Protein AF-A0A3R7PJL6-F1 (afdb_monomer)

Secondary structure (DSSP, 8-state):
---PPPPPTTSS--TTTT----TT----SGGGSHHHHHHHHHHHHHHHSSSS-EEEEEEEE----TT-THHHHHHHHHHHHHHTSSTTTEEEEEEEEPS-SPP-S-----TTEEEEEEEEEE-

Structure (mmCIF, N/CA/C/O backbone):
data_AF-A0A3R7PJL6-F1
#
_entry.id   AF-A0A3R7PJL6-F1
#
loop_
_atom_site.group_PDB
_atom_site.id
_atom_site.type_symbol
_atom_site.label_atom_id
_atom_site.label_alt_id
_atom_site.label_comp_id
_atom_site.label_asym_id
_atom_site.label_entity_id
_atom_site.label_seq_id
_atom_site.pdbx_PDB_ins_code
_atom_site.Cartn_x
_atom_site.Cartn_y
_atom_site.Cartn_z
_atom_site.occupancy
_atom_site.B_iso_or_equiv
_atom_site.auth_seq_id
_atom_site.auth_comp_id
_atom_site.auth_asym_id
_atom_site.auth_atom_id
_atom_site.pdbx_PDB_model_num
ATOM 1 N N . MET A 1 1 ? -9.195 16.264 -66.250 1.00 38.03 1 MET A N 1
ATOM 2 C CA . MET A 1 1 ? -9.113 14.845 -65.835 1.00 38.03 1 MET A CA 1
ATOM 3 C C . MET A 1 1 ? -8.216 14.776 -64.599 1.00 38.03 1 MET A C 1
ATOM 5 O O . MET A 1 1 ? -7.007 14.644 -64.723 1.00 38.03 1 MET A O 1
ATOM 9 N N . GLY A 1 2 ? -8.776 15.044 -63.415 1.00 37.25 2 GLY A N 1
ATOM 10 C CA . GLY A 1 2 ? -8.021 15.107 -62.157 1.00 37.25 2 GLY A CA 1
ATOM 11 C C . GLY A 1 2 ? -7.978 13.734 -61.493 1.00 37.25 2 GLY A C 1
ATOM 12 O O . GLY A 1 2 ? -9.024 13.142 -61.250 1.00 37.25 2 GLY A O 1
ATOM 13 N N . ARG A 1 3 ? -6.778 13.205 -61.246 1.00 38.19 3 ARG A N 1
ATOM 14 C CA . ARG A 1 3 ? -6.571 11.891 -60.625 1.00 38.19 3 ARG A CA 1
ATOM 15 C C . ARG A 1 3 ? -6.563 12.068 -59.104 1.00 38.19 3 ARG A C 1
ATOM 17 O O . ARG A 1 3 ? -5.609 12.625 -58.568 1.00 38.19 3 ARG A O 1
ATOM 24 N N . ILE A 1 4 ? -7.619 11.626 -58.423 1.00 45.19 4 ILE A N 1
ATOM 25 C CA . ILE A 1 4 ? -7.665 11.577 -56.955 1.00 45.19 4 ILE A CA 1
ATOM 26 C C . ILE A 1 4 ? -6.652 10.516 -56.503 1.00 45.19 4 ILE A C 1
ATOM 28 O O . ILE A 1 4 ? -6.736 9.361 -56.922 1.00 45.19 4 ILE A O 1
ATOM 32 N N . ARG A 1 5 ? -5.652 10.914 -55.709 1.00 50.50 5 ARG A N 1
ATOM 33 C CA . ARG A 1 5 ? -4.741 9.977 -55.038 1.00 50.50 5 ARG A CA 1
ATOM 34 C C . ARG A 1 5 ? -5.402 9.543 -53.731 1.00 50.50 5 ARG A C 1
ATOM 36 O O . ARG A 1 5 ? -5.770 10.396 -52.931 1.00 50.50 5 ARG A O 1
ATOM 43 N N . ASN A 1 6 ? -5.550 8.237 -53.528 1.00 46.31 6 ASN A N 1
ATOM 44 C CA . ASN A 1 6 ? -5.900 7.686 -52.222 1.00 46.31 6 ASN A CA 1
ATOM 45 C C . ASN A 1 6 ? -4.697 7.889 -51.295 1.00 46.31 6 ASN A C 1
ATOM 47 O O . ASN A 1 6 ? -3.627 7.354 -51.578 1.00 46.31 6 ASN A O 1
ATOM 51 N N . LEU A 1 7 ? -4.868 8.685 -50.240 1.00 43.16 7 LEU A N 1
ATOM 52 C CA . LEU A 1 7 ? -3.881 8.817 -49.171 1.00 43.16 7 LEU A CA 1
ATOM 53 C C . LEU A 1 7 ? -3.917 7.536 -48.335 1.00 43.16 7 LEU A C 1
ATOM 55 O O . LEU A 1 7 ? -4.976 7.125 -47.857 1.00 43.16 7 LEU A O 1
ATOM 59 N N . SER A 1 8 ? -2.769 6.886 -48.209 1.00 53.72 8 SER A N 1
ATOM 60 C CA . SER A 1 8 ? -2.570 5.760 -47.305 1.00 53.72 8 SER A CA 1
ATOM 61 C C . SER A 1 8 ? -2.239 6.287 -45.906 1.00 53.72 8 SER A C 1
ATOM 63 O O . SER A 1 8 ? -1.757 7.407 -45.756 1.00 53.72 8 SER A O 1
ATOM 65 N N . LEU A 1 9 ? -2.491 5.499 -44.856 1.00 44.34 9 LEU A N 1
ATOM 66 C CA . LEU A 1 9 ? -2.292 5.918 -43.457 1.00 44.34 9 LEU A CA 1
ATOM 67 C C . LEU A 1 9 ? -0.832 6.327 -43.131 1.00 44.34 9 LEU A C 1
ATOM 69 O O . LEU A 1 9 ? -0.592 6.928 -42.093 1.00 44.34 9 LEU A O 1
ATOM 73 N N . GLY A 1 10 ? 0.129 6.031 -44.017 1.00 53.06 10 GLY A N 1
ATOM 74 C CA . GLY A 1 10 ? 1.529 6.464 -43.918 1.00 53.06 10 GLY A CA 1
ATOM 75 C C . GLY A 1 10 ? 1.836 7.840 -44.528 1.00 53.06 10 GLY A C 1
ATOM 76 O O . GLY A 1 10 ? 2.961 8.307 -44.400 1.00 53.06 10 GLY A O 1
ATOM 77 N N . ASP A 1 11 ? 0.863 8.491 -45.174 1.00 48.69 11 ASP A N 1
ATOM 78 C CA . ASP A 1 11 ? 1.024 9.817 -45.792 1.00 48.69 11 ASP A CA 1
ATOM 79 C C . ASP A 1 11 ? 0.681 10.975 -44.827 1.00 48.69 11 ASP A C 1
ATOM 81 O O . ASP A 1 11 ? 0.778 12.148 -45.195 1.00 48.69 11 ASP A O 1
ATOM 85 N N . ILE A 1 12 ? 0.269 10.661 -43.591 1.00 54.41 12 ILE A N 1
ATOM 86 C CA . ILE A 1 12 ? 0.058 11.642 -42.521 1.00 54.41 12 ILE A CA 1
ATOM 87 C C . ILE A 1 12 ? 1.406 11.835 -41.812 1.00 54.41 12 ILE A C 1
ATOM 89 O O . ILE A 1 12 ? 1.902 10.873 -41.222 1.00 54.41 12 ILE A O 1
ATOM 93 N N . PRO A 1 13 ? 2.022 13.031 -41.850 1.00 48.34 13 PRO A N 1
ATOM 94 C CA . PRO A 1 13 ? 3.255 13.272 -41.115 1.00 48.34 13 PRO A CA 1
ATOM 95 C C . PRO A 1 13 ? 3.008 13.031 -39.624 1.00 48.34 13 PRO A C 1
ATOM 97 O O . PRO A 1 13 ? 2.060 13.577 -39.056 1.00 48.34 13 PRO A O 1
ATOM 100 N N . ASP A 1 14 ? 3.847 12.195 -39.012 1.00 55.31 14 ASP A N 1
ATOM 101 C CA . ASP A 1 14 ? 3.797 11.920 -37.580 1.00 55.31 14 ASP A CA 1
ATOM 102 C C . ASP A 1 14 ? 3.955 13.252 -36.819 1.00 55.31 14 ASP A C 1
ATOM 104 O O . ASP A 1 14 ? 5.007 13.897 -36.934 1.00 55.31 14 ASP A O 1
ATOM 108 N N . PRO A 1 15 ? 2.939 13.696 -36.053 1.00 49.00 15 PRO A N 1
ATOM 109 C CA . PRO A 1 15 ? 2.995 14.956 -35.318 1.00 49.00 15 PRO A CA 1
ATOM 110 C C . PRO A 1 15 ? 4.114 14.989 -34.262 1.00 49.00 15 PRO A C 1
ATOM 112 O O . PRO A 1 15 ? 4.395 16.051 -33.707 1.00 49.00 15 PRO A O 1
ATOM 115 N N . LEU A 1 16 ? 4.786 13.861 -34.005 1.00 51.84 16 LEU A N 1
ATOM 116 C CA . LEU A 1 16 ? 5.917 13.749 -33.089 1.00 51.84 16 LEU A CA 1
ATOM 117 C C . LEU A 1 16 ? 7.284 14.018 -33.740 1.00 51.84 16 LEU A C 1
ATOM 119 O O . LEU A 1 16 ? 8.256 14.200 -33.011 1.00 51.84 16 LEU A O 1
ATOM 123 N N . GLN A 1 17 ? 7.396 14.119 -35.073 1.00 53.50 17 GLN A N 1
ATOM 124 C CA . GLN A 1 17 ? 8.695 14.366 -35.732 1.00 53.50 17 GLN A CA 1
ATOM 125 C C . GLN A 1 17 ? 9.239 15.793 -35.542 1.00 53.50 17 GLN A C 1
ATOM 127 O O . GLN A 1 17 ? 10.428 16.032 -35.752 1.00 53.50 17 GLN A O 1
ATOM 132 N N . HIS A 1 18 ? 8.399 16.738 -35.109 1.00 51.91 18 HIS A N 1
ATOM 133 C CA . HIS A 1 18 ? 8.787 18.133 -34.865 1.00 51.91 18 HIS A CA 1
ATOM 134 C C . HIS A 1 18 ? 8.504 18.616 -33.437 1.00 51.91 18 HIS A C 1
ATOM 136 O O . HIS A 1 18 ? 8.556 19.820 -33.175 1.00 51.91 18 HIS A O 1
ATOM 142 N N . ALA A 1 19 ? 8.225 17.709 -32.498 1.00 44.69 19 ALA A N 1
ATOM 143 C CA . ALA A 1 19 ? 8.114 18.097 -31.101 1.00 44.69 19 ALA A CA 1
ATOM 144 C C . ALA A 1 19 ? 9.502 18.553 -30.593 1.00 44.69 19 ALA A C 1
ATOM 146 O O . ALA A 1 19 ? 10.474 17.807 -30.747 1.00 44.69 19 ALA A O 1
ATOM 147 N N . PRO A 1 20 ? 9.641 19.761 -30.005 1.00 39.00 20 PRO A N 1
ATOM 148 C CA . PRO A 1 20 ? 10.880 20.133 -29.328 1.00 39.00 20 PRO A CA 1
ATOM 149 C C . PRO A 1 20 ? 11.192 19.076 -28.257 1.00 39.00 20 PRO A C 1
ATOM 151 O O . PRO A 1 20 ? 10.249 18.508 -27.696 1.00 39.00 20 PRO A O 1
ATOM 154 N N . PRO A 1 21 ? 12.474 18.793 -27.953 1.00 43.72 21 PRO A N 1
ATOM 155 C CA . PRO A 1 21 ? 12.816 17.824 -26.922 1.00 43.72 21 PRO A CA 1
ATOM 156 C C . PRO A 1 21 ? 12.130 18.255 -25.626 1.00 43.72 21 PRO A C 1
ATOM 158 O O . PRO A 1 21 ? 12.451 19.299 -25.055 1.00 43.72 21 PRO A O 1
ATOM 161 N N . LEU A 1 22 ? 11.129 17.482 -25.202 1.00 46.06 22 LEU A N 1
ATOM 162 C CA . LEU A 1 22 ? 10.432 17.677 -23.942 1.00 46.06 22 LEU A CA 1
ATOM 163 C C . LEU A 1 22 ? 11.447 17.404 -22.835 1.00 46.06 22 LEU A C 1
ATOM 165 O O . LEU A 1 22 ? 11.584 16.286 -22.354 1.00 46.06 22 LEU A O 1
ATOM 169 N N . TYR A 1 23 ? 12.186 18.434 -22.430 1.00 44.62 23 TYR A N 1
ATOM 170 C CA . TYR A 1 23 ? 13.242 18.312 -21.429 1.00 44.62 23 TYR A CA 1
ATOM 171 C C . TYR A 1 23 ? 12.722 17.945 -20.030 1.00 44.62 23 TYR A C 1
ATOM 173 O O . TYR A 1 23 ? 13.531 17.802 -19.121 1.00 44.62 23 TYR A O 1
ATOM 181 N N . HIS A 1 24 ? 11.408 17.782 -19.833 1.00 47.72 24 HIS A N 1
ATOM 182 C CA . HIS A 1 24 ? 10.768 17.456 -18.553 1.00 47.72 24 HIS A CA 1
ATOM 183 C C . HIS A 1 24 ? 9.624 16.426 -18.696 1.00 47.72 24 HIS A C 1
ATOM 185 O O . HIS A 1 24 ? 8.620 16.513 -17.997 1.00 47.72 24 HIS A O 1
ATOM 191 N N . SER A 1 25 ? 9.744 15.411 -19.557 1.00 44.97 25 SER A N 1
ATOM 192 C CA . SER A 1 25 ? 8.898 14.210 -19.430 1.00 44.97 25 SER A CA 1
ATOM 193 C C . SER A 1 25 ? 9.544 13.219 -18.457 1.00 44.97 25 SER A C 1
ATOM 195 O O . SER A 1 25 ? 9.952 12.121 -18.836 1.00 44.97 25 SER A O 1
ATOM 197 N N . GLY A 1 26 ? 9.715 13.638 -17.200 1.00 49.28 26 GLY A N 1
ATOM 198 C CA . GLY A 1 26 ? 10.005 12.688 -16.129 1.00 49.28 26 GLY A CA 1
ATOM 199 C C . GLY A 1 26 ? 8.830 11.710 -15.994 1.00 49.28 26 GLY A C 1
ATOM 200 O O . GLY A 1 26 ? 7.695 12.099 -16.283 1.00 49.28 26 GLY A O 1
ATOM 201 N N . PRO A 1 27 ? 9.064 10.448 -15.601 1.00 51.09 27 PRO A N 1
ATOM 202 C CA . PRO A 1 27 ? 7.975 9.506 -15.382 1.00 51.09 27 PRO A CA 1
ATOM 203 C C . PRO A 1 27 ? 6.985 10.098 -14.370 1.00 51.09 27 PRO A C 1
ATOM 205 O O . PRO A 1 27 ? 7.368 10.524 -13.283 1.00 51.09 27 PRO A O 1
ATOM 208 N N . THR A 1 28 ? 5.713 10.171 -14.759 1.00 52.03 28 THR A N 1
ATOM 209 C CA . THR A 1 28 ? 4.644 10.830 -13.991 1.00 52.03 28 THR A CA 1
ATOM 210 C C . THR A 1 28 ? 4.070 9.964 -12.874 1.00 52.03 28 THR A C 1
ATOM 212 O O . THR A 1 28 ? 3.139 10.393 -12.194 1.00 52.03 28 THR A O 1
ATOM 215 N N . ASP A 1 29 ? 4.569 8.740 -12.690 1.00 60.12 29 ASP A N 1
ATOM 216 C CA . ASP A 1 29 ? 4.048 7.869 -11.643 1.00 60.12 29 ASP A CA 1
ATOM 217 C C . ASP A 1 29 ? 4.526 8.354 -10.270 1.00 60.12 29 ASP A C 1
ATOM 219 O O . ASP A 1 29 ? 5.687 8.725 -10.081 1.00 60.12 29 ASP A O 1
ATOM 223 N N . ILE A 1 30 ? 3.604 8.327 -9.305 1.00 62.81 30 ILE A N 1
ATOM 224 C CA . ILE A 1 30 ? 3.771 8.862 -7.944 1.00 62.81 30 ILE A CA 1
ATOM 225 C C . ILE A 1 30 ? 5.069 8.359 -7.297 1.00 62.81 30 ILE A C 1
ATOM 227 O O . ILE A 1 30 ? 5.737 9.116 -6.596 1.00 62.81 30 ILE A O 1
ATOM 231 N N . ILE A 1 31 ? 5.451 7.110 -7.578 1.00 64.69 31 ILE A N 1
ATOM 232 C CA . ILE A 1 31 ? 6.596 6.444 -6.956 1.00 64.69 31 ILE A CA 1
ATOM 233 C C . ILE A 1 31 ? 7.963 7.003 -7.363 1.00 64.69 31 ILE A C 1
ATOM 235 O O . ILE A 1 31 ? 8.910 6.829 -6.606 1.00 64.69 31 ILE A O 1
ATOM 239 N N . TYR A 1 32 ? 8.098 7.707 -8.494 1.00 69.94 32 TYR A N 1
ATOM 240 C CA . TYR A 1 32 ? 9.401 8.224 -8.959 1.00 69.94 32 TYR A CA 1
ATOM 241 C C . TYR A 1 32 ? 9.831 9.526 -8.275 1.00 69.94 32 TYR A C 1
ATOM 243 O O . TYR A 1 32 ? 10.871 10.100 -8.602 1.00 69.94 32 TYR A O 1
ATOM 251 N N . ASN A 1 33 ? 9.043 9.999 -7.310 1.00 78.81 33 ASN A N 1
ATOM 252 C CA . ASN A 1 33 ? 9.365 11.156 -6.497 1.00 78.81 33 ASN A CA 1
ATOM 253 C C . ASN A 1 33 ? 8.998 10.876 -5.036 1.00 78.81 33 ASN A C 1
ATOM 255 O O . ASN A 1 33 ? 7.823 10.818 -4.682 1.00 78.81 33 ASN A O 1
ATOM 259 N N . ASN A 1 34 ? 10.006 10.767 -4.167 1.00 83.69 34 ASN A N 1
ATOM 260 C CA . ASN A 1 34 ? 9.808 10.444 -2.751 1.00 83.69 34 ASN A CA 1
ATOM 261 C C . ASN A 1 34 ? 8.850 11.411 -2.041 1.00 83.69 34 ASN A C 1
ATOM 263 O O . ASN A 1 34 ? 8.065 10.981 -1.201 1.00 83.69 34 ASN A O 1
ATOM 267 N N . HIS A 1 35 ? 8.866 12.697 -2.401 1.00 86.31 35 HIS A N 1
ATOM 268 C CA . HIS A 1 35 ? 7.952 13.677 -1.822 1.00 86.31 35 HIS A CA 1
ATOM 269 C C . HIS A 1 35 ? 6.499 13.421 -2.244 1.00 86.31 35 HIS A C 1
ATOM 271 O O . HIS A 1 35 ? 5.596 13.475 -1.410 1.00 86.31 35 HIS A O 1
ATOM 277 N N . LEU A 1 36 ? 6.261 13.082 -3.516 1.00 86.88 36 LEU A N 1
ATOM 278 C CA . LEU A 1 36 ? 4.923 12.704 -3.981 1.00 86.88 36 LEU A CA 1
ATOM 279 C C . LEU A 1 36 ? 4.456 11.399 -3.334 1.00 86.88 36 LEU A C 1
ATOM 281 O O . LEU A 1 36 ? 3.313 11.333 -2.886 1.00 86.88 36 LEU A O 1
ATOM 285 N N . THR A 1 37 ? 5.334 10.402 -3.206 1.00 89.38 37 THR A N 1
ATOM 286 C CA . THR A 1 37 ? 5.046 9.161 -2.475 1.00 89.38 37 THR A CA 1
ATOM 287 C C . THR A 1 37 ? 4.666 9.452 -1.022 1.00 89.38 37 THR A C 1
ATOM 289 O O . THR A 1 37 ? 3.670 8.935 -0.522 1.00 89.38 37 THR A O 1
ATOM 292 N N . GLU A 1 38 ? 5.395 10.331 -0.334 1.00 91.56 38 GLU A N 1
ATOM 293 C CA . GLU A 1 38 ? 5.079 10.725 1.040 1.00 91.56 38 GLU A CA 1
ATOM 294 C C . GLU A 1 38 ? 3.697 11.392 1.149 1.00 91.56 38 GLU A C 1
ATOM 296 O O . GLU A 1 38 ? 2.881 11.008 1.992 1.00 91.56 38 GLU A O 1
ATOM 301 N N . LEU A 1 39 ? 3.410 12.370 0.284 1.00 94.25 39 LEU A N 1
ATOM 302 C CA . LEU A 1 39 ? 2.113 13.053 0.249 1.00 94.25 39 LEU A CA 1
ATOM 303 C C . LEU A 1 39 ? 0.968 12.099 -0.098 1.00 94.25 39 LEU A C 1
ATOM 305 O O . LEU A 1 39 ? -0.122 12.206 0.475 1.00 94.25 39 LEU A O 1
ATOM 309 N N . PHE A 1 40 ? 1.217 11.141 -0.989 1.00 94.62 40 PHE A N 1
ATOM 310 C CA . PHE A 1 40 ? 0.273 10.085 -1.318 1.00 94.62 40 PHE A CA 1
ATOM 311 C C . PHE A 1 40 ? -0.062 9.259 -0.074 1.00 94.62 40 PHE A C 1
ATOM 313 O O . PHE A 1 40 ? -1.228 9.187 0.302 1.00 94.62 40 PHE A O 1
ATOM 320 N N . PHE A 1 41 ? 0.931 8.722 0.639 1.00 96.00 41 PHE A N 1
ATOM 321 C CA . PHE A 1 41 ? 0.676 7.897 1.825 1.00 96.00 41 PHE A CA 1
ATOM 322 C C . PHE A 1 41 ? 0.062 8.676 2.996 1.00 96.00 41 PHE A C 1
ATOM 324 O O . PHE A 1 41 ? -0.777 8.134 3.714 1.00 96.00 41 PHE A O 1
ATOM 331 N N . LYS A 1 42 ? 0.393 9.963 3.162 1.00 96.94 42 LYS A N 1
ATOM 332 C CA . LYS A 1 42 ? -0.302 10.849 4.116 1.00 96.94 42 LYS A CA 1
ATOM 333 C C . LYS A 1 42 ? -1.783 11.009 3.766 1.00 96.94 42 LYS A C 1
ATOM 335 O O . LYS A 1 42 ? -2.640 10.953 4.647 1.00 96.94 42 LYS A O 1
ATOM 340 N N . THR A 1 43 ? -2.085 11.175 2.480 1.00 97.19 43 THR A N 1
ATOM 341 C CA . THR A 1 43 ? -3.462 11.237 1.974 1.00 97.19 43 THR A CA 1
ATOM 342 C C . THR A 1 43 ? -4.195 9.916 2.195 1.00 97.19 43 THR A C 1
ATOM 344 O O . THR A 1 43 ? -5.312 9.921 2.707 1.00 97.19 43 THR A O 1
ATOM 347 N N . VAL A 1 44 ? -3.555 8.787 1.879 1.00 97.00 44 VAL A N 1
ATOM 348 C CA . VAL A 1 44 ? -4.096 7.437 2.098 1.00 97.00 44 VAL A CA 1
ATOM 349 C C . VAL A 1 44 ? -4.427 7.219 3.569 1.00 97.00 44 VAL A C 1
ATOM 351 O O . VAL A 1 44 ? -5.554 6.842 3.877 1.00 97.00 44 VAL A O 1
ATOM 354 N N . LEU A 1 45 ? -3.497 7.531 4.479 1.00 97.62 45 LEU A N 1
ATOM 355 C CA . LEU A 1 45 ? -3.724 7.426 5.919 1.00 97.62 45 LEU A CA 1
ATOM 356 C C . LEU A 1 45 ? -4.975 8.200 6.336 1.00 97.62 45 LEU A C 1
ATOM 358 O O . LEU A 1 45 ? -5.839 7.643 7.007 1.00 97.62 45 LEU A O 1
ATOM 362 N N . ARG A 1 46 ? -5.098 9.461 5.911 1.00 97.00 46 ARG A N 1
ATOM 363 C CA . ARG A 1 46 ? -6.257 10.297 6.238 1.00 97.00 46 ARG A CA 1
ATOM 364 C C . ARG A 1 46 ? -7.562 9.688 5.720 1.00 97.00 46 ARG A C 1
ATOM 366 O O . ARG A 1 46 ? -8.493 9.517 6.495 1.00 97.00 46 ARG A O 1
ATOM 373 N N . LEU A 1 47 ? -7.621 9.338 4.434 1.00 97.00 47 LEU A N 1
ATOM 374 C CA . LEU A 1 47 ? -8.840 8.829 3.794 1.00 97.00 47 LEU A CA 1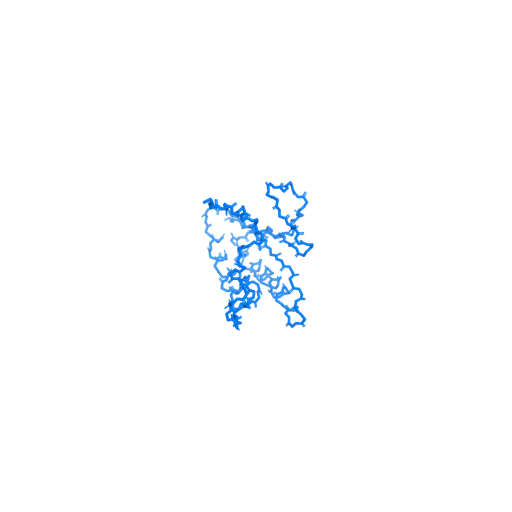
ATOM 375 C C . LEU A 1 47 ? -9.279 7.465 4.342 1.00 97.00 47 LEU A C 1
ATOM 377 O O . LEU A 1 47 ? -10.473 7.177 4.426 1.00 97.00 47 LEU A O 1
ATOM 381 N N . MET A 1 48 ? -8.316 6.612 4.686 1.00 97.00 48 MET A N 1
ATOM 382 C CA . MET A 1 48 ? -8.571 5.253 5.160 1.00 97.00 48 MET A CA 1
ATOM 383 C C . MET A 1 48 ? -8.776 5.161 6.678 1.00 97.00 48 MET A C 1
ATOM 385 O O . MET A 1 48 ? -9.273 4.141 7.140 1.00 97.00 48 MET A O 1
ATOM 389 N N . SER A 1 49 ? -8.455 6.215 7.441 1.00 95.88 49 SER A N 1
ATOM 390 C CA . SER A 1 49 ? -8.691 6.270 8.897 1.00 95.88 49 SER A CA 1
ATOM 391 C C . SER A 1 49 ? -10.116 6.664 9.288 1.00 95.88 49 SER A C 1
ATOM 393 O O . SER A 1 49 ? -10.454 6.654 10.468 1.00 95.88 49 SER A O 1
ATOM 395 N N . GLU A 1 50 ? -10.950 7.032 8.321 1.00 94.50 50 GLU A N 1
ATOM 396 C CA . GLU A 1 50 ? -12.347 7.398 8.552 1.00 94.50 50 GLU A CA 1
ATOM 397 C C . GLU A 1 50 ? -13.276 6.246 8.146 1.00 94.50 50 GLU A C 1
ATOM 399 O O . GLU A 1 50 ? -12.943 5.517 7.208 1.00 94.50 50 GLU A O 1
ATOM 404 N N . PRO A 1 51 ? -14.456 6.079 8.773 1.00 93.88 51 PRO A N 1
ATOM 405 C CA . PRO A 1 51 ? -15.459 5.108 8.333 1.00 93.88 51 PRO A CA 1
ATOM 406 C C . PRO A 1 51 ? -15.936 5.340 6.888 1.00 93.88 51 PRO A C 1
ATOM 408 O O . PRO A 1 51 ? -15.841 6.453 6.366 1.00 93.88 51 PRO A O 1
ATOM 411 N N . PRO A 1 52 ? -16.448 4.312 6.189 1.00 95.94 52 PRO A N 1
ATOM 412 C CA . PRO A 1 52 ? -16.419 2.889 6.549 1.00 95.94 52 PRO A CA 1
ATOM 413 C C . PRO A 1 52 ? -15.022 2.277 6.340 1.00 95.94 52 PRO A C 1
ATOM 415 O O . PRO A 1 52 ? -14.118 2.968 5.869 1.00 95.94 52 PRO A O 1
ATOM 418 N N . ASN A 1 53 ? -14.866 0.981 6.625 1.00 97.31 53 ASN A N 1
ATOM 419 C CA . ASN A 1 53 ? -13.686 0.205 6.223 1.00 97.31 53 ASN A CA 1
ATOM 420 C C . ASN A 1 53 ? -13.443 0.348 4.714 1.00 97.31 53 ASN A C 1
ATOM 422 O O . ASN A 1 53 ? -14.390 0.339 3.922 1.00 97.31 53 ASN A O 1
ATOM 426 N N . LYS A 1 54 ? -12.178 0.493 4.315 1.00 97.75 54 LYS A N 1
ATOM 427 C CA . LYS A 1 54 ? -11.790 0.755 2.921 1.00 97.75 54 LYS A CA 1
ATOM 428 C C . LYS A 1 54 ? -10.676 -0.180 2.485 1.00 97.75 54 LYS A C 1
ATOM 430 O O . LYS A 1 54 ? -9.784 -0.505 3.264 1.00 97.75 54 LYS A O 1
ATOM 435 N N . THR A 1 55 ? -10.694 -0.518 1.201 1.00 97.88 55 THR A N 1
ATOM 436 C CA . THR A 1 55 ? -9.607 -1.218 0.518 1.00 97.88 55 THR A CA 1
ATOM 437 C C . THR A 1 55 ? -9.168 -0.398 -0.685 1.00 97.88 55 THR A C 1
ATOM 439 O O . THR A 1 55 ? -9.980 -0.046 -1.540 1.00 97.88 55 THR A O 1
ATOM 442 N N . LEU A 1 56 ? -7.879 -0.093 -0.740 1.00 97.06 56 LEU A N 1
ATOM 443 C CA . LEU A 1 56 ? -7.207 0.603 -1.822 1.00 97.06 56 LEU A CA 1
ATOM 444 C C . LEU A 1 56 ? -6.411 -0.407 -2.652 1.00 97.06 56 LEU A C 1
ATOM 446 O O . LEU A 1 56 ? -5.638 -1.192 -2.106 1.00 97.06 56 LEU A O 1
ATOM 450 N N . TYR A 1 57 ? -6.568 -0.339 -3.971 1.00 95.50 57 TYR A N 1
ATOM 451 C CA . TYR A 1 57 ? -5.724 -1.054 -4.922 1.00 95.50 57 TYR A CA 1
ATOM 452 C C . TYR A 1 57 ? -4.778 -0.067 -5.603 1.00 95.50 57 TYR A C 1
ATOM 454 O O . TYR A 1 57 ? -5.224 0.943 -6.148 1.00 95.50 57 TYR A O 1
ATOM 462 N N . VAL A 1 58 ? -3.480 -0.355 -5.577 1.00 92.94 58 VAL A N 1
ATOM 463 C CA . VAL A 1 58 ? -2.430 0.497 -6.142 1.00 92.94 58 VAL A CA 1
ATOM 464 C C . VAL A 1 58 ? -1.648 -0.311 -7.171 1.00 92.94 58 VAL A C 1
ATOM 466 O O . VAL A 1 58 ? 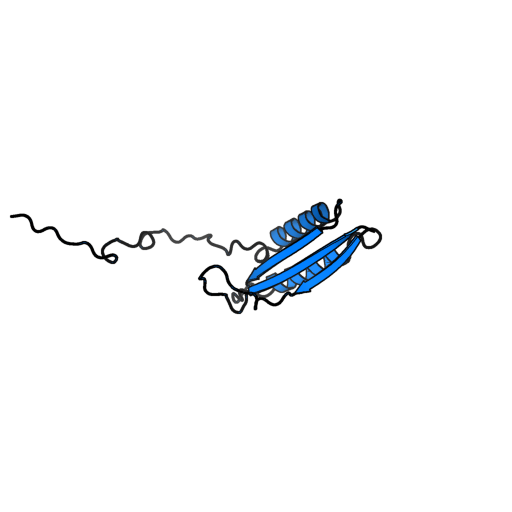-0.864 -1.186 -6.814 1.00 92.94 58 VAL A O 1
ATOM 469 N N . ALA A 1 59 ? -1.873 -0.037 -8.454 1.00 89.19 59 ALA A N 1
ATOM 470 C CA . ALA A 1 59 ? -1.107 -0.633 -9.547 1.00 89.19 59 ALA A CA 1
ATOM 471 C C . ALA A 1 59 ? 0.088 0.266 -9.885 1.00 89.19 59 ALA A C 1
ATOM 473 O O . ALA A 1 59 ? -0.119 1.460 -10.088 1.00 89.19 59 ALA A O 1
ATOM 474 N N . GLN A 1 60 ? 1.308 -0.269 -9.942 1.00 83.56 60 GLN A N 1
ATOM 475 C CA . GLN A 1 60 ? 2.531 0.488 -10.251 1.00 83.56 60 GLN A CA 1
ATOM 476 C C . GLN A 1 60 ? 3.487 -0.346 -11.105 1.00 83.56 60 GLN A C 1
ATOM 478 O O . GLN A 1 60 ? 3.585 -1.554 -10.926 1.00 83.56 60 GLN A O 1
ATOM 483 N N . GLU A 1 61 ? 4.228 0.287 -12.010 1.00 78.81 61 GLU A N 1
ATOM 484 C CA . GLU A 1 61 ? 5.263 -0.390 -12.797 1.00 78.81 61 GLU A CA 1
ATOM 485 C C . GLU A 1 61 ? 6.644 -0.206 -12.154 1.00 78.81 61 GLU A C 1
ATOM 487 O O . GLU A 1 61 ? 7.064 0.925 -11.909 1.00 78.81 61 GLU A O 1
ATOM 492 N N . LYS A 1 62 ? 7.386 -1.298 -11.931 1.00 76.62 62 LYS A N 1
ATOM 493 C CA . LYS A 1 62 ? 8.802 -1.262 -11.533 1.00 76.62 62 LYS A CA 1
ATOM 494 C C . LYS A 1 62 ? 9.668 -0.884 -12.747 1.00 76.62 62 LYS A C 1
ATOM 496 O O . LYS A 1 62 ? 10.178 -1.762 -13.439 1.00 76.62 62 LYS A O 1
ATOM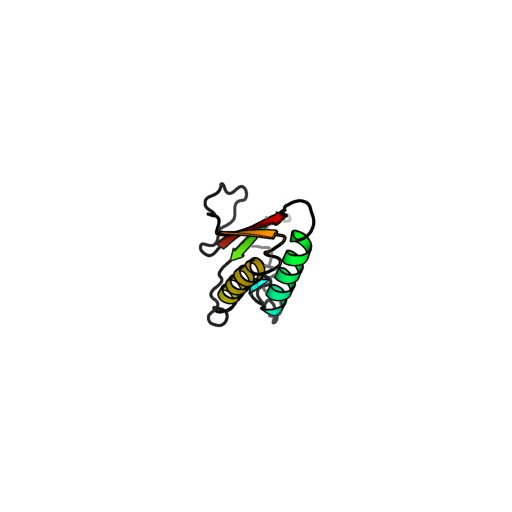 501 N N . ARG A 1 63 ? 9.850 0.406 -13.060 1.00 68.75 63 ARG A N 1
ATOM 502 C CA . ARG A 1 63 ? 10.825 0.804 -14.098 1.00 68.75 63 ARG A CA 1
ATOM 503 C C . ARG A 1 63 ? 12.198 1.008 -13.471 1.00 68.75 63 ARG A C 1
ATOM 505 O O . ARG A 1 63 ? 12.462 2.015 -12.817 1.00 68.75 63 ARG A O 1
ATOM 512 N N . TYR A 1 64 ? 13.094 0.058 -13.715 1.00 59.88 64 TYR A N 1
ATOM 513 C CA . TYR A 1 64 ? 14.507 0.173 -13.366 1.00 59.88 64 TYR A CA 1
ATOM 514 C C . TYR A 1 64 ? 15.217 1.054 -14.393 1.00 59.88 64 TYR A C 1
ATOM 516 O O . TYR A 1 64 ? 15.871 0.577 -15.316 1.00 59.88 64 TYR A O 1
ATOM 524 N N . VAL A 1 65 ? 15.072 2.367 -14.256 1.00 57.19 65 VAL A N 1
ATOM 525 C CA . VAL A 1 65 ? 16.000 3.289 -14.913 1.00 57.19 65 VAL A CA 1
ATOM 526 C C . VAL A 1 65 ? 17.247 3.310 -14.032 1.00 57.19 65 VAL A C 1
ATOM 528 O O . VAL A 1 65 ? 17.107 3.438 -12.819 1.00 57.19 65 VAL A O 1
ATOM 531 N N . PHE A 1 66 ? 18.442 3.155 -14.608 1.00 50.25 66 PHE A N 1
ATOM 532 C CA . PHE A 1 66 ? 19.732 2.940 -13.917 1.00 50.25 66 PHE A CA 1
ATOM 533 C C . PHE A 1 66 ? 20.053 3.882 -12.725 1.00 50.25 66 PHE A C 1
ATOM 535 O O . PHE A 1 66 ? 20.964 3.586 -11.959 1.00 50.25 66 PHE A O 1
ATOM 542 N N . SER A 1 67 ? 19.297 4.968 -12.523 1.00 52.00 67 SER A N 1
ATOM 543 C CA . SER A 1 67 ? 19.439 5.918 -11.408 1.00 52.00 67 SER A CA 1
ATOM 544 C C . SER A 1 67 ? 18.293 5.911 -10.371 1.00 52.00 67 SER A C 1
ATOM 546 O O . SER A 1 67 ? 18.408 6.595 -9.361 1.00 52.00 67 SER A O 1
ATOM 548 N N . PHE A 1 68 ? 17.195 5.171 -10.584 1.00 52.69 68 PHE A N 1
ATOM 549 C CA . PHE A 1 68 ? 15.944 5.260 -9.796 1.00 52.69 68 PHE A CA 1
ATOM 550 C C . PHE A 1 68 ? 15.565 3.974 -9.041 1.00 52.69 68 PHE A C 1
ATOM 552 O O . PHE A 1 68 ? 14.453 3.861 -8.526 1.00 52.69 68 PHE A O 1
ATOM 559 N N . ALA A 1 69 ? 16.485 3.010 -8.931 1.00 55.28 69 ALA A N 1
ATOM 560 C CA . ALA A 1 69 ? 16.244 1.732 -8.250 1.00 55.28 69 ALA A CA 1
ATOM 561 C C . ALA A 1 69 ? 15.746 1.876 -6.791 1.00 55.28 69 ALA A C 1
ATOM 563 O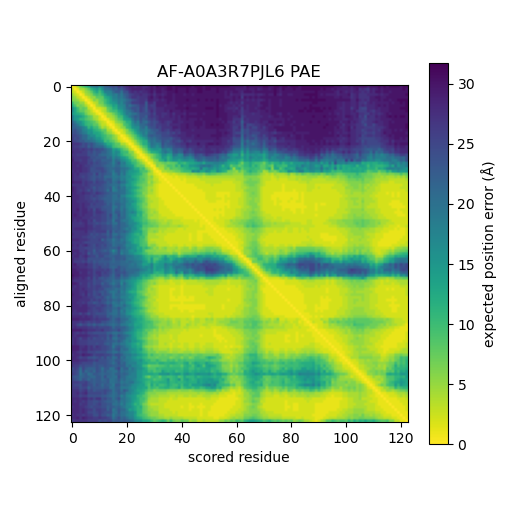 O . ALA A 1 69 ? 15.075 0.982 -6.295 1.00 55.28 69 ALA A O 1
ATOM 564 N N . PHE A 1 70 ? 15.976 3.019 -6.137 1.00 62.81 70 PHE A N 1
ATOM 565 C CA . PHE A 1 70 ? 15.570 3.280 -4.749 1.00 62.81 70 PHE A CA 1
ATOM 566 C C . PHE A 1 70 ? 14.109 3.729 -4.566 1.00 62.81 70 PHE A C 1
ATOM 568 O O . PHE A 1 70 ? 13.622 3.796 -3.440 1.00 62.81 70 PHE A O 1
ATOM 575 N N . CYS A 1 71 ? 13.396 4.068 -5.642 1.00 73.44 71 CYS A N 1
ATOM 576 C CA . CYS A 1 71 ? 12.041 4.620 -5.552 1.00 73.44 71 CYS A CA 1
ATOM 577 C C . CYS A 1 71 ? 10.987 3.567 -5.181 1.00 73.44 71 CYS A C 1
ATOM 579 O O . CYS A 1 71 ? 10.074 3.845 -4.403 1.00 73.44 71 CYS A O 1
ATOM 581 N N . TYR A 1 72 ? 11.126 2.349 -5.712 1.00 82.31 72 TYR A N 1
ATOM 582 C CA . TYR A 1 72 ? 10.239 1.245 -5.347 1.00 82.31 72 TYR A CA 1
ATOM 583 C C . TYR A 1 72 ? 10.483 0.787 -3.905 1.00 82.31 72 TYR A C 1
ATOM 585 O O . TYR A 1 72 ? 9.526 0.594 -3.161 1.00 82.31 72 TYR A O 1
ATOM 593 N N . ASP A 1 73 ? 11.744 0.707 -3.479 1.00 85.12 73 ASP A N 1
ATOM 594 C CA . ASP A 1 73 ? 12.087 0.395 -2.088 1.00 85.12 73 ASP A CA 1
ATOM 595 C C . ASP A 1 73 ? 11.516 1.452 -1.133 1.00 85.12 73 ASP A C 1
ATOM 597 O O . ASP A 1 73 ? 10.880 1.112 -0.139 1.00 85.12 73 ASP A O 1
ATOM 601 N N . TYR A 1 74 ? 11.608 2.739 -1.493 1.00 87.25 74 TYR A N 1
ATOM 602 C CA . TYR A 1 74 ? 10.976 3.808 -0.719 1.00 87.25 74 TYR A CA 1
ATOM 603 C C . TYR A 1 74 ? 9.447 3.658 -0.644 1.00 87.25 74 TYR A C 1
ATOM 605 O O . TYR A 1 74 ? 8.846 3.918 0.399 1.00 87.25 74 TYR A O 1
ATOM 613 N N . PHE A 1 75 ? 8.794 3.220 -1.723 1.00 89.62 75 PHE A N 1
ATOM 614 C CA . PHE A 1 75 ? 7.364 2.903 -1.702 1.00 89.62 75 PHE A CA 1
ATOM 615 C C . PHE A 1 75 ? 7.046 1.762 -0.720 1.00 89.62 75 PHE A C 1
ATOM 617 O O . PHE A 1 75 ? 6.107 1.898 0.067 1.00 89.62 75 PHE A O 1
ATOM 624 N N . LEU A 1 76 ? 7.845 0.689 -0.698 1.00 91.56 76 LEU A N 1
ATOM 625 C CA . LEU A 1 76 ? 7.697 -0.403 0.274 1.00 91.56 76 LEU A CA 1
ATOM 626 C C . LEU A 1 76 ? 7.897 0.087 1.716 1.00 91.56 76 LEU A C 1
ATOM 628 O O . LEU A 1 76 ? 7.077 -0.207 2.586 1.00 91.56 76 LEU A O 1
ATOM 632 N N . ASP A 1 77 ? 8.904 0.928 1.960 1.00 93.62 77 ASP A N 1
ATOM 633 C CA . ASP A 1 77 ? 9.123 1.557 3.267 1.00 93.62 77 ASP A CA 1
ATOM 634 C C . ASP A 1 77 ? 7.924 2.411 3.704 1.00 93.62 77 ASP A C 1
ATOM 636 O O . ASP A 1 77 ? 7.635 2.544 4.899 1.00 93.62 77 ASP A O 1
ATOM 640 N N . ARG A 1 78 ? 7.218 3.038 2.753 1.00 94.75 78 ARG A N 1
ATOM 641 C CA . ARG A 1 78 ? 5.998 3.802 3.044 1.00 94.75 78 ARG A CA 1
ATOM 642 C C . ARG A 1 78 ? 4.782 2.912 3.304 1.00 94.75 78 ARG A C 1
ATOM 644 O O . ARG A 1 78 ? 3.957 3.301 4.132 1.00 94.75 78 ARG A O 1
ATOM 651 N N . ILE A 1 79 ? 4.696 1.726 2.698 1.00 95.25 79 ILE A N 1
ATOM 652 C CA . ILE A 1 79 ? 3.703 0.706 3.074 1.00 95.25 79 ILE A CA 1
ATOM 653 C C . ILE A 1 79 ? 3.910 0.286 4.532 1.00 95.25 79 ILE A C 1
ATOM 655 O O . ILE A 1 79 ? 2.964 0.318 5.319 1.00 95.25 79 ILE A O 1
ATOM 659 N N . GLU A 1 80 ? 5.141 -0.037 4.924 1.00 96.38 80 GLU A N 1
ATOM 660 C CA . GLU A 1 80 ? 5.438 -0.440 6.304 1.00 96.38 80 GLU A CA 1
ATOM 661 C C . GLU A 1 80 ? 5.213 0.705 7.298 1.00 96.38 80 GLU A C 1
ATOM 663 O O . GLU A 1 80 ? 4.628 0.513 8.369 1.00 96.38 80 GLU A O 1
ATOM 668 N N . TRP A 1 81 ? 5.564 1.937 6.917 1.00 96.75 81 TRP A N 1
ATOM 669 C CA . TRP A 1 81 ? 5.189 3.109 7.701 1.00 96.75 81 TRP A CA 1
ATOM 670 C C . TRP A 1 81 ? 3.676 3.210 7.889 1.00 96.75 81 TRP A C 1
ATOM 672 O O . TRP A 1 81 ? 3.251 3.385 9.028 1.00 96.75 81 TRP A O 1
ATOM 682 N N . LEU A 1 82 ? 2.868 3.053 6.835 1.00 96.62 82 LEU A N 1
ATOM 683 C CA . LEU A 1 82 ? 1.406 3.114 6.927 1.00 96.62 82 LEU A CA 1
ATOM 684 C C . LEU A 1 82 ? 0.865 2.076 7.920 1.00 96.62 82 LEU A C 1
ATOM 686 O O . LEU A 1 82 ? 0.062 2.425 8.782 1.00 96.62 82 LEU A O 1
ATOM 690 N N . ARG A 1 83 ? 1.366 0.834 7.863 1.00 95.94 83 ARG A N 1
ATOM 691 C CA . ARG A 1 83 ? 0.979 -0.255 8.781 1.00 95.94 83 ARG A CA 1
ATOM 692 C C . ARG A 1 83 ? 1.287 0.049 10.244 1.00 95.94 83 ARG A C 1
ATOM 694 O O . ARG A 1 83 ? 0.591 -0.444 11.128 1.00 95.94 83 ARG A O 1
ATOM 701 N N . SER A 1 84 ? 2.316 0.853 10.504 1.00 96.12 84 SER A N 1
ATOM 702 C CA . SER A 1 84 ? 2.677 1.285 11.859 1.00 96.12 84 SER A CA 1
ATOM 703 C C . SER A 1 84 ? 1.803 2.424 12.405 1.00 96.12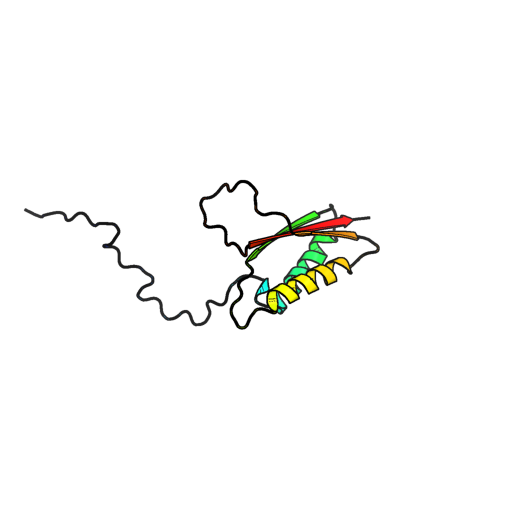 84 SER A C 1
ATOM 705 O O . SER A 1 84 ? 1.889 2.738 13.592 1.00 96.12 84 SER A O 1
ATOM 707 N N . GLN A 1 85 ? 0.960 3.054 11.577 1.00 96.88 85 GLN A N 1
ATOM 708 C CA . GLN A 1 85 ? 0.111 4.171 11.998 1.00 96.88 85 GLN A CA 1
ATOM 709 C C . GLN A 1 85 ? -1.213 3.683 12.588 1.00 96.88 85 GLN A C 1
ATOM 711 O O . GLN A 1 85 ? -1.816 2.739 12.085 1.00 96.88 85 GLN A O 1
ATOM 716 N N . ASN A 1 86 ? -1.717 4.379 13.612 1.00 92.12 86 ASN A N 1
ATOM 717 C CA . ASN A 1 86 ? -3.068 4.179 14.158 1.00 92.12 86 ASN A CA 1
ATOM 718 C C . ASN A 1 86 ? -3.399 2.717 14.529 1.00 92.12 86 ASN A C 1
ATOM 720 O O . ASN A 1 86 ? -4.550 2.298 14.463 1.00 92.12 86 ASN A O 1
ATOM 724 N N . THR A 1 87 ? -2.412 1.922 14.949 1.00 90.62 87 THR A N 1
ATOM 725 C CA . THR A 1 87 ? -2.573 0.473 15.193 1.00 90.62 87 THR A CA 1
ATOM 726 C C . THR A 1 87 ? -3.546 0.133 16.329 1.00 90.62 87 THR A C 1
ATOM 728 O O . THR A 1 87 ? -4.058 -0.988 16.410 1.00 90.62 87 THR A O 1
ATOM 731 N N . SER A 1 88 ? -3.848 1.092 17.207 1.00 93.38 88 SER A N 1
ATOM 732 C CA . SER A 1 88 ? -4.872 0.960 18.247 1.00 93.38 88 SER A CA 1
ATOM 733 C C . SER A 1 88 ? -6.300 1.043 17.703 1.00 93.38 88 SER A C 1
ATOM 735 O O . SER A 1 88 ? -7.186 0.436 18.295 1.00 93.38 88 SER A O 1
ATOM 737 N N . THR A 1 89 ? -6.522 1.732 16.580 1.00 94.62 89 THR A N 1
ATO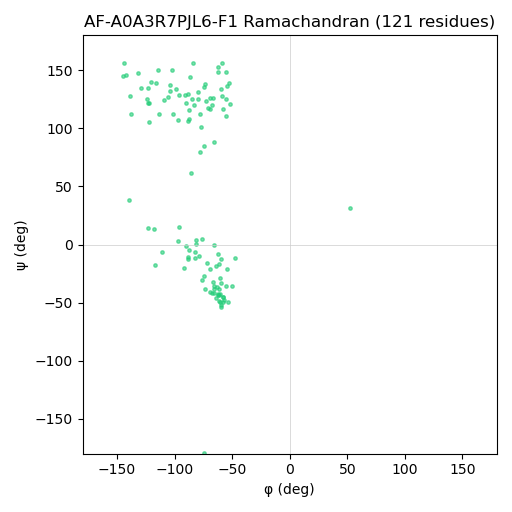M 738 C CA . THR A 1 89 ? -7.856 2.003 16.013 1.00 94.62 89 THR A CA 1
ATOM 739 C C . THR A 1 89 ? -8.076 1.377 14.638 1.00 94.62 89 THR A C 1
ATOM 741 O O . THR A 1 89 ? -9.218 1.226 14.218 1.00 94.62 89 THR A O 1
ATOM 744 N N . ILE A 1 90 ? -7.007 0.983 13.943 1.00 96.38 90 ILE A N 1
ATOM 745 C CA . ILE A 1 90 ? -7.054 0.411 12.597 1.00 96.38 90 ILE A CA 1
ATOM 746 C C . ILE A 1 90 ? -6.259 -0.891 12.573 1.00 96.38 90 ILE A C 1
ATOM 748 O O . ILE A 1 90 ? -5.142 -0.975 13.087 1.00 96.38 90 ILE A O 1
ATOM 752 N N . ASN A 1 91 ? -6.838 -1.917 11.962 1.00 96.88 91 ASN A N 1
ATOM 753 C CA . ASN A 1 91 ? -6.150 -3.126 11.549 1.00 96.88 91 ASN A CA 1
ATOM 754 C C . ASN A 1 91 ? -5.772 -3.003 10.063 1.00 96.88 91 ASN A C 1
ATOM 756 O O . ASN A 1 91 ? -6.635 -3.047 9.184 1.00 96.88 91 ASN A O 1
ATOM 760 N N . TRP A 1 92 ? -4.481 -2.799 9.792 1.00 97.19 92 TRP A N 1
ATOM 761 C CA . TRP A 1 92 ? -3.951 -2.674 8.434 1.00 97.19 92 TRP A CA 1
ATOM 762 C C . TRP A 1 92 ? -3.574 -4.036 7.859 1.00 97.19 92 TRP A C 1
ATOM 764 O O . TRP A 1 92 ? -2.792 -4.773 8.461 1.00 97.19 92 TRP A O 1
ATOM 774 N N . THR A 1 93 ? -4.044 -4.329 6.648 1.00 97.31 93 THR A N 1
ATOM 775 C CA . THR A 1 93 ? -3.599 -5.488 5.861 1.00 97.31 93 THR A CA 1
ATOM 776 C C . THR A 1 93 ? -3.069 -5.033 4.508 1.00 97.31 93 THR A C 1
ATOM 778 O O . THR A 1 93 ? -3.667 -4.185 3.849 1.00 97.31 93 THR A O 1
ATOM 781 N N . THR A 1 94 ? -1.919 -5.563 4.098 1.00 97.12 94 THR A N 1
ATOM 782 C CA . THR A 1 94 ? -1.256 -5.181 2.845 1.00 97.12 94 THR A CA 1
ATOM 783 C C . THR A 1 94 ? -0.707 -6.418 2.153 1.00 97.12 94 THR A C 1
ATOM 785 O O . THR A 1 94 ? 0.025 -7.184 2.780 1.00 97.12 94 THR A O 1
ATOM 788 N N . GLU A 1 95 ? -1.031 -6.607 0.879 1.00 96.44 95 GLU A N 1
ATOM 789 C CA . GLU A 1 95 ? -0.581 -7.753 0.085 1.00 96.44 95 GLU A CA 1
ATOM 790 C C . GLU A 1 95 ? -0.331 -7.357 -1.376 1.00 96.44 95 GLU A C 1
ATOM 792 O O . GLU A 1 95 ? -1.047 -6.519 -1.933 1.00 96.44 95 GLU A O 1
ATOM 797 N N . GLU A 1 96 ? 0.679 -7.962 -2.001 1.00 94.62 96 GLU A N 1
ATOM 798 C CA . GLU A 1 96 ? 0.854 -7.908 -3.453 1.00 94.62 96 GLU A CA 1
ATOM 799 C C . GLU A 1 96 ? -0.096 -8.933 -4.089 1.00 94.62 96 GLU A C 1
ATOM 801 O O . GLU A 1 96 ? -0.108 -10.109 -3.726 1.00 94.62 96 GLU A O 1
ATOM 806 N N . VAL A 1 97 ? -0.933 -8.474 -5.014 1.00 93.75 97 VAL A N 1
ATOM 807 C CA . VAL A 1 97 ? -1.978 -9.260 -5.668 1.00 93.75 97 VAL A CA 1
ATOM 808 C C . VAL A 1 97 ? -1.480 -9.733 -7.036 1.00 93.75 97 VAL A C 1
ATOM 810 O O . VAL A 1 97 ? -0.976 -8.915 -7.813 1.00 93.75 97 VAL A O 1
ATOM 813 N N . PRO A 1 98 ? -1.669 -11.020 -7.384 1.00 90.12 98 PRO A N 1
ATOM 814 C CA . PRO A 1 98 ? -1.373 -11.527 -8.718 1.00 90.12 98 PRO A CA 1
ATOM 815 C C . PRO A 1 98 ? -2.087 -10.737 -9.827 1.00 90.12 98 PRO A C 1
ATOM 817 O O . PRO A 1 98 ? -3.273 -10.418 -9.736 1.00 90.12 98 PRO A O 1
ATOM 820 N N . ILE A 1 99 ? -1.359 -10.432 -10.905 1.00 86.19 99 ILE A N 1
ATOM 821 C CA . ILE A 1 99 ? -1.880 -9.700 -12.076 1.00 86.19 99 ILE A CA 1
ATOM 822 C C . ILE A 1 99 ? -2.334 -10.622 -13.223 1.00 86.19 99 ILE A C 1
ATOM 824 O O . ILE A 1 99 ? -2.547 -10.171 -14.355 1.00 86.19 99 ILE A O 1
ATOM 828 N N . ASP A 1 100 ? -2.497 -11.913 -12.934 1.00 83.81 100 ASP A N 1
ATOM 829 C CA . ASP A 1 100 ? -2.951 -12.971 -13.846 1.00 83.81 100 ASP A CA 1
ATOM 830 C C . ASP A 1 100 ? -4.471 -12.946 -14.103 1.00 83.81 100 ASP A C 1
ATOM 832 O O . ASP A 1 100 ? -5.009 -13.772 -14.841 1.00 83.81 100 ASP A O 1
ATOM 836 N N . PHE A 1 101 ? -5.171 -11.946 -13.563 1.00 83.69 101 PHE A N 1
ATOM 837 C CA . PHE A 1 101 ? -6.586 -11.722 -13.824 1.00 83.69 101 PHE A CA 1
ATOM 838 C C . PHE A 1 101 ? -6.878 -11.419 -15.302 1.00 83.69 101 PHE A C 1
ATOM 840 O O . PHE A 1 101 ? -6.066 -10.842 -16.045 1.00 83.69 101 PHE A O 1
ATOM 847 N N . LYS A 1 102 ? -8.109 -11.764 -15.706 1.00 84.19 102 LYS A N 1
ATOM 848 C CA . LYS A 1 102 ? -8.630 -11.561 -17.061 1.00 84.19 102 LYS A CA 1
ATOM 849 C C . LYS A 1 102 ? -8.445 -10.110 -17.496 1.00 84.19 102 LYS A C 1
ATOM 851 O O . LYS A 1 102 ? -8.964 -9.182 -16.881 1.00 84.19 102 LYS A O 1
ATOM 856 N N . GLN A 1 103 ? -7.724 -9.929 -18.590 1.00 81.94 103 GLN A N 1
ATOM 857 C CA . GLN A 1 103 ? -7.502 -8.627 -19.183 1.00 81.94 103 GLN A CA 1
ATOM 858 C C . GLN A 1 103 ? -8.695 -8.252 -20.070 1.00 81.94 103 GLN A C 1
ATOM 860 O O . GLN A 1 103 ? -9.024 -8.968 -21.012 1.00 81.94 103 GLN A O 1
ATOM 865 N N . TYR A 1 104 ? -9.361 -7.145 -19.744 1.00 83.75 104 TYR A N 1
ATOM 866 C CA . TYR A 1 104 ? -10.549 -6.685 -20.475 1.00 83.75 104 TYR A CA 1
ATOM 867 C C . TYR A 1 104 ? -10.227 -5.714 -21.619 1.00 83.75 104 TYR A C 1
ATOM 869 O O . TYR A 1 104 ? -11.029 -5.569 -22.536 1.00 83.75 104 TYR A O 1
ATOM 877 N N . PHE A 1 105 ? -9.055 -5.078 -21.587 1.00 82.56 105 PHE A N 1
ATOM 878 C CA . PHE A 1 105 ? -8.586 -4.142 -22.611 1.00 82.56 105 PHE A CA 1
ATOM 879 C C . PHE A 1 105 ? -7.343 -4.696 -23.296 1.00 82.56 105 PHE A C 1
ATOM 881 O O . PHE A 1 105 ? -6.462 -5.196 -22.609 1.00 82.56 105 PHE A O 1
ATOM 888 N N . ASN A 1 106 ? -7.212 -4.558 -24.613 1.00 76.19 106 ASN A N 1
ATOM 889 C CA . ASN A 1 106 ? -5.999 -4.981 -25.314 1.00 76.19 106 ASN A CA 1
ATOM 890 C C . ASN A 1 106 ? -4.878 -3.954 -25.094 1.00 76.19 106 ASN A C 1
ATOM 892 O O . ASN A 1 106 ? -4.868 -2.899 -25.721 1.00 76.19 106 ASN A O 1
ATOM 896 N N . TYR A 1 107 ? -3.951 -4.268 -24.191 1.00 79.31 107 TYR A N 1
ATOM 897 C CA . TYR A 1 107 ? -2.715 -3.523 -23.950 1.00 79.31 107 TYR A CA 1
ATOM 898 C C . TYR A 1 107 ? -1.586 -4.503 -23.616 1.00 79.31 107 TYR A C 1
ATOM 900 O O . TYR A 1 107 ? -1.836 -5.620 -23.164 1.00 79.31 107 TYR A O 1
ATOM 908 N N . GLU A 1 108 ? -0.336 -4.117 -23.830 1.00 74.94 108 GLU A N 1
ATOM 909 C CA . GLU A 1 108 ? 0.791 -4.942 -23.403 1.00 74.94 108 GLU A CA 1
ATOM 910 C C . GLU A 1 108 ? 0.988 -4.771 -21.889 1.00 74.94 108 GLU A C 1
ATOM 912 O O . GLU A 1 108 ? 1.302 -3.680 -21.410 1.00 74.94 108 GLU A O 1
ATOM 917 N N . LYS A 1 109 ? 0.737 -5.828 -21.105 1.00 70.88 109 LYS A N 1
ATOM 918 C CA . LYS A 1 109 ? 1.037 -5.816 -19.668 1.00 70.88 109 LYS A CA 1
ATOM 919 C C . LYS A 1 109 ? 2.556 -5.850 -19.495 1.00 70.88 109 LYS A C 1
ATOM 921 O O . LYS A 1 109 ? 3.192 -6.837 -19.853 1.00 70.88 109 LYS A O 1
ATOM 926 N N . SER A 1 110 ? 3.121 -4.799 -18.903 1.00 75.88 110 SER A N 1
ATOM 927 C CA . SER A 1 110 ? 4.530 -4.806 -18.498 1.00 75.88 110 SER A CA 1
ATOM 928 C C . SER A 1 110 ? 4.776 -5.933 -17.491 1.00 75.88 110 SER A C 1
ATOM 930 O O . SER A 1 110 ? 4.026 -6.076 -16.524 1.00 75.88 110 SER A O 1
ATOM 932 N N . GLN A 1 111 ? 5.848 -6.707 -17.688 1.00 75.06 111 GLN A N 1
ATOM 933 C CA . GLN A 1 111 ? 6.275 -7.762 -16.752 1.00 75.06 111 GLN A CA 1
ATOM 934 C C . GLN A 1 111 ? 6.627 -7.215 -15.361 1.00 75.06 111 GLN A C 1
ATOM 936 O O . GLN A 1 111 ? 6.685 -7.960 -14.390 1.00 75.06 111 GLN A O 1
ATOM 941 N N . ASN A 1 112 ? 6.841 -5.904 -15.273 1.00 79.94 112 ASN A N 1
ATOM 942 C CA . ASN A 1 112 ? 7.211 -5.195 -14.061 1.00 79.94 112 ASN A CA 1
ATOM 943 C C . ASN A 1 112 ? 6.014 -4.551 -13.344 1.00 79.94 112 ASN A C 1
ATOM 945 O O . ASN A 1 112 ? 6.208 -3.847 -12.352 1.00 79.94 112 ASN A O 1
ATOM 949 N N . LEU A 1 113 ? 4.788 -4.739 -13.843 1.00 85.69 113 LEU A N 1
ATOM 950 C CA . LEU A 1 113 ? 3.582 -4.251 -13.183 1.00 85.69 113 LEU A CA 1
ATOM 951 C C . LEU A 1 113 ? 3.339 -5.039 -11.891 1.00 85.69 113 LEU A C 1
ATOM 953 O O . LEU A 1 113 ? 3.223 -6.260 -11.909 1.00 85.69 113 LEU A O 1
ATOM 957 N N . VAL A 1 114 ? 3.196 -4.323 -10.78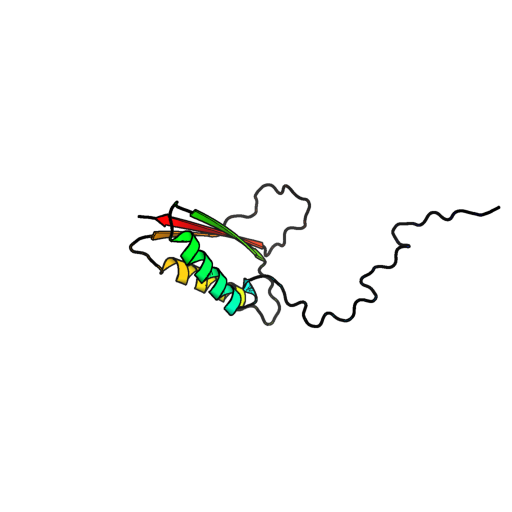5 1.00 89.38 114 VAL A N 1
ATOM 958 C CA . VAL A 1 114 ? 2.736 -4.861 -9.507 1.00 89.38 114 VAL A CA 1
ATOM 959 C C . VAL A 1 114 ? 1.400 -4.252 -9.131 1.00 89.38 114 VAL A C 1
ATOM 961 O O . VAL A 1 114 ? 1.104 -3.104 -9.468 1.00 89.38 114 VAL A O 1
ATOM 964 N N . LEU A 1 115 ? 0.595 -5.022 -8.408 1.00 92.75 115 LEU A N 1
ATOM 965 C CA . LEU A 1 115 ? -0.666 -4.573 -7.846 1.00 92.75 115 LEU A CA 1
ATOM 966 C C . LEU A 1 115 ? -0.627 -4.788 -6.341 1.00 92.75 115 LEU A C 1
ATOM 968 O O . LEU A 1 115 ? -0.473 -5.910 -5.884 1.00 92.75 115 LEU A O 1
ATOM 972 N N . TRP A 1 116 ? -0.799 -3.725 -5.571 1.00 95.38 116 TRP A N 1
ATOM 973 C CA . TRP A 1 116 ? -0.903 -3.794 -4.120 1.00 95.38 116 TRP A CA 1
ATOM 974 C C . TRP A 1 116 ? -2.344 -3.620 -3.685 1.00 95.38 116 TRP A C 1
ATOM 976 O O . TRP A 1 116 ? -3.039 -2.732 -4.173 1.00 95.38 116 TRP A O 1
ATOM 986 N N . LYS A 1 117 ? -2.775 -4.434 -2.732 1.00 97.25 117 LYS A N 1
ATOM 987 C CA . LYS A 1 117 ? -4.029 -4.265 -2.008 1.00 97.25 117 LYS A CA 1
ATOM 988 C C . LYS A 1 117 ? -3.706 -3.857 -0.581 1.00 97.25 117 LYS A C 1
ATOM 990 O O . LYS A 1 117 ? -2.976 -4.552 0.116 1.00 97.25 117 LYS A O 1
ATOM 995 N N . ILE A 1 118 ? -4.262 -2.732 -0.156 1.00 97.75 118 ILE A N 1
ATOM 996 C CA . ILE A 1 118 ? -4.106 -2.156 1.179 1.00 97.75 118 ILE A CA 1
ATOM 997 C C . ILE A 1 118 ? -5.507 -2.029 1.765 1.00 97.75 118 ILE A C 1
ATOM 999 O O . ILE A 1 118 ? -6.346 -1.358 1.171 1.00 97.75 118 ILE A O 1
ATOM 1003 N N . SER A 1 119 ? -5.788 -2.647 2.908 1.00 98.00 119 SER A N 1
ATOM 1004 C CA . SER A 1 119 ? -7.085 -2.525 3.582 1.00 98.00 119 SER A CA 1
ATOM 1005 C C . SER A 1 119 ? -6.929 -1.949 4.982 1.00 98.00 119 SER A C 1
ATOM 1007 O O . SER A 1 119 ? -5.994 -2.293 5.704 1.00 98.00 119 SER A O 1
ATOM 1009 N N . ALA A 1 120 ? -7.868 -1.078 5.341 1.00 97.75 120 ALA A N 1
ATOM 1010 C CA . ALA A 1 120 ? -8.036 -0.527 6.675 1.00 97.75 120 ALA A CA 1
ATOM 1011 C C . ALA A 1 120 ? -9.361 -1.028 7.247 1.00 97.75 120 ALA A C 1
ATOM 1013 O O . ALA A 1 120 ? -10.440 -0.664 6.765 1.00 97.75 120 ALA A O 1
ATOM 1014 N N . GLU A 1 121 ? -9.265 -1.866 8.272 1.00 97.56 121 GLU A N 1
ATOM 1015 C CA . GLU A 1 121 ? -10.402 -2.300 9.075 1.00 97.56 121 GLU A CA 1
ATOM 1016 C C . GLU A 1 121 ? -10.408 -1.501 10.376 1.00 97.56 121 GLU A C 1
ATOM 1018 O O . GLU A 1 121 ? -9.498 -1.621 11.197 1.00 97.56 121 GLU A O 1
ATOM 1023 N N . LEU A 1 122 ? -11.410 -0.645 10.551 1.00 94.81 122 LEU A N 1
ATOM 1024 C CA . LEU A 1 122 ? -11.571 0.152 11.760 1.00 94.81 122 LEU A CA 1
ATOM 1025 C C . LEU A 1 122 ? -12.068 -0.749 12.895 1.00 94.81 122 LEU A C 1
ATOM 1027 O O . LEU A 1 122 ? -12.952 -1.583 12.681 1.00 94.81 122 LEU A O 1
ATOM 1031 N N . LYS A 1 123 ? -11.464 -0.593 14.073 1.00 92.19 123 LYS A N 1
ATOM 1032 C CA . LYS A 1 123 ? -11.789 -1.342 15.292 1.00 92.19 123 LYS A CA 1
ATOM 1033 C C . LYS A 1 123 ? -12.961 -0.731 16.050 1.00 92.19 123 LYS A C 1
ATOM 1035 O O . LYS A 1 123 ? -13.094 0.513 16.031 1.00 92.19 123 LYS A O 1
#

Foldseek 3Di:
DDDDDDDDPVNDPDPPPPDDPPPPPDPPDQLQDLVSLVVVLVVVLVVCLDDDKDKDKDKDFPDCDVVRNCSVVSNVVSLVVSCPPPVVFWHKDKDWDDPPDDDPDDDDDDPRIIMMMIIIHTD

Nearest PDB structures (foldseek):
  3ule-assembly1_D  TM=4.638E-01  e=1.972E+00  Bos taurus
  6yw7-assembly1_D  TM=4.136E-01  e=1.852E+00  Homo sapiens
  3ep4-assembly1_A  TM=4.498E-01  e=5.071E+00  Homo sapiens
  3ep3-assembly1_A  TM=4.689E-01  e=5.751E+00  Homo sapiens
  3dz6-assembly1_A  TM=3.611E-01  e=5.400E+00  Homo sapiens

Mean predicted aligned error: 12.42 Å

Radius of gyration: 21.72 Å; Cα contacts (8 Å, |Δi|>4): 119; chains: 1; bounding box: 36×33×84 Å

Organism: Penaeus vannamei (NCBI:txid6689)

pLDDT: mean 77.8, std 20.02, range [37.25, 98.0]

Solvent-accessible surface area (backbone atoms only — not compa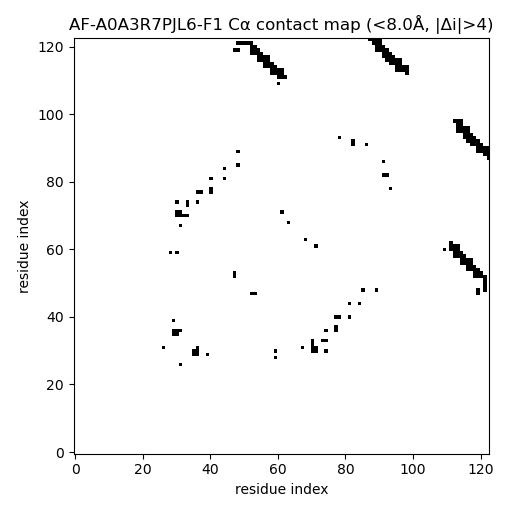rable to full-atom values): 7903 Å² total; per-residue (Å²): 139,84,82,84,76,84,78,54,90,82,73,58,80,64,80,70,82,76,57,73,83,69,89,75,76,63,80,85,55,56,52,78,35,69,67,51,38,50,54,48,53,54,49,48,52,59,67,42,74,40,89,65,70,40,74,48,78,50,74,49,69,65,69,77,47,100,87,46,70,62,31,61,55,51,49,54,55,50,52,56,51,54,56,69,47,61,60,92,50,33,52,66,47,76,48,79,48,83,82,85,62,87,76,89,67,99,69,86,79,61,92,45,56,44,34,35,39,40,34,28,42,71,109

Sequence (123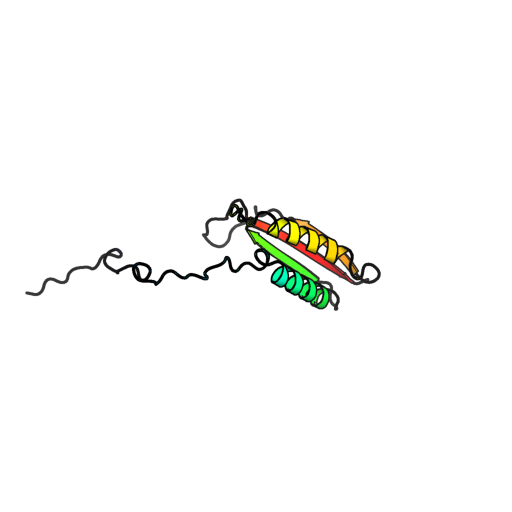 aa):
MGRIRNLSLGDIPDPLQHAPPLYHSGPTDIIYNNHLTELFFKTVLRLMSEPPNKTLYVAQEKRYVFSFAFCYDYFLDRIEWLRSQNTSTINWTTEEVPIDFKQYFNYEKSQNLVLWKISAELK

InterPro domains:
  IPR038899 Methyltransferase-like protein 22 [PTHR23108] (29-120)